Protein AF-A0A8C8DD33-F1 (afdb_monomer_lite)

Radius of gyration: 24.72 Å; chains: 1; bounding box: 50×31×74 Å

Foldseek 3Di:
DVVVVVVVVVVVVVVDPDDDPDDPVVVVVLVVVCVVPVVPCPVVLVVVCPDPPNPALVVVLVVLVVVLVVLVVVLVVLVVLLVVLVVVLVVLVVVLVVLVVVCVVCVVPPDDPPSVVVNVVSVVVNVVSVVSNVVSVVVNVVSVVVNSSSVVSNVVSVVVD

Structure (mmCIF, N/CA/C/O backbone):
data_AF-A0A8C8DD33-F1
#
_entry.id   AF-A0A8C8DD33-F1
#
loop_
_atom_site.group_PDB
_atom_site.id
_atom_site.type_symbol
_atom_site.label_atom_id
_atom_site.label_alt_id
_atom_site.label_comp_id
_atom_site.label_asym_id
_atom_site.label_entity_id
_atom_site.label_seq_id
_atom_site.pdbx_PDB_ins_code
_atom_site.Cartn_x
_atom_site.Cartn_y
_atom_site.Cartn_z
_atom_site.occupancy
_atom_site.B_iso_or_equiv
_atom_site.auth_seq_id
_atom_site.auth_comp_id
_atom_site.auth_asym_id
_atom_site.auth_atom_id
_atom_site.pdbx_PDB_model_num
ATOM 1 N N . MET A 1 1 ? -8.357 3.013 -35.633 1.00 45.28 1 MET A N 1
ATOM 2 C CA . MET A 1 1 ? -6.912 2.847 -35.342 1.00 45.28 1 MET A CA 1
ATOM 3 C C . MET A 1 1 ? -6.629 2.246 -33.958 1.00 45.28 1 MET A C 1
ATOM 5 O O . MET A 1 1 ? -5.673 1.497 -33.848 1.00 45.28 1 MET A O 1
ATOM 9 N N . ILE A 1 2 ? -7.482 2.441 -32.941 1.00 37.62 2 ILE A N 1
ATOM 10 C CA . ILE A 1 2 ? -7.306 1.870 -31.583 1.00 37.62 2 ILE A CA 1
ATOM 11 C C . ILE A 1 2 ? -7.418 0.325 -31.547 1.00 37.62 2 ILE A C 1
ATOM 13 O O . ILE A 1 2 ? -6.678 -0.334 -30.826 1.00 37.62 2 ILE A O 1
ATOM 17 N N . PHE A 1 3 ? -8.262 -0.277 -32.396 1.00 31.33 3 PHE A N 1
ATOM 18 C CA . PHE A 1 3 ? -8.453 -1.739 -32.453 1.00 31.33 3 PHE A CA 1
ATOM 19 C C . PHE A 1 3 ? -7.251 -2.531 -33.007 1.00 31.33 3 PHE A C 1
ATOM 21 O O . PHE A 1 3 ? -7.096 -3.708 -32.692 1.00 31.33 3 PHE A O 1
ATOM 28 N N . MET A 1 4 ? -6.384 -1.902 -33.808 1.00 37.47 4 MET A N 1
ATOM 29 C CA . MET A 1 4 ? -5.198 -2.567 -34.373 1.00 37.47 4 MET A CA 1
ATOM 30 C C . MET A 1 4 ? -4.035 -2.624 -33.372 1.00 37.47 4 MET A C 1
ATOM 32 O O . MET A 1 4 ? -3.269 -3.583 -33.382 1.00 37.47 4 MET A O 1
ATOM 36 N N . ALA A 1 5 ? -3.947 -1.658 -32.451 1.00 43.31 5 ALA A N 1
ATOM 37 C CA . ALA A 1 5 ? -2.953 -1.671 -31.379 1.00 43.31 5 ALA A CA 1
ATOM 38 C C . ALA A 1 5 ? -3.231 -2.795 -30.366 1.00 43.31 5 ALA A C 1
ATOM 40 O O . ALA A 1 5 ? -2.306 -3.470 -29.923 1.00 43.31 5 ALA A O 1
ATOM 41 N N . SER A 1 6 ? -4.505 -3.063 -30.052 1.00 45.84 6 SER A N 1
ATOM 42 C CA . SER A 1 6 ? -4.877 -4.178 -29.173 1.00 45.84 6 SER A CA 1
ATOM 43 C C . SER A 1 6 ? -4.508 -5.535 -29.772 1.00 45.84 6 SER A C 1
ATOM 45 O O . SER A 1 6 ? -4.022 -6.392 -29.045 1.00 45.84 6 SER A O 1
ATOM 47 N N . LEU A 1 7 ? -4.660 -5.715 -31.089 1.00 43.09 7 LEU A N 1
ATOM 48 C CA . LEU A 1 7 ? -4.248 -6.936 -31.789 1.00 43.09 7 LEU A CA 1
ATOM 49 C C . LEU A 1 7 ? -2.727 -7.094 -31.855 1.00 43.09 7 LEU A C 1
ATOM 51 O O . LEU A 1 7 ? -2.247 -8.213 -31.729 1.00 43.09 7 LEU A O 1
ATOM 55 N N . TRP A 1 8 ? -1.968 -6.004 -31.997 1.00 44.62 8 TRP A N 1
ATOM 56 C CA . TRP A 1 8 ? -0.504 -6.054 -32.057 1.00 44.62 8 TRP A CA 1
ATOM 57 C C . TRP A 1 8 ? 0.129 -6.419 -30.711 1.00 44.62 8 TRP A C 1
ATOM 59 O O . TRP A 1 8 ? 1.026 -7.254 -30.660 1.00 44.62 8 TRP A O 1
ATOM 69 N N . VAL A 1 9 ? -0.393 -5.885 -29.603 1.00 52.25 9 VAL A N 1
ATOM 70 C CA . VAL A 1 9 ? 0.087 -6.245 -28.259 1.00 52.25 9 VAL A CA 1
ATOM 71 C C . VAL A 1 9 ? -0.371 -7.665 -27.892 1.00 52.25 9 VAL A C 1
ATOM 73 O O . VAL A 1 9 ? 0.401 -8.409 -27.296 1.00 52.25 9 VAL A O 1
ATOM 76 N N . PHE A 1 10 ? -1.544 -8.112 -28.365 1.00 44.81 10 PHE A N 1
ATOM 77 C CA . PHE A 1 10 ? -1.969 -9.521 -28.296 1.00 44.81 10 PHE A CA 1
ATOM 78 C C . PHE A 1 10 ? -1.067 -10.457 -29.129 1.00 44.81 10 PHE A C 1
ATOM 80 O O . PHE A 1 10 ? -0.765 -11.569 -28.703 1.00 44.81 10 PHE A O 1
ATOM 87 N N . PHE A 1 11 ? -0.581 -10.003 -30.291 1.00 43.06 11 PHE A N 1
ATOM 88 C CA . PHE A 1 11 ? 0.352 -10.751 -31.146 1.00 43.06 11 PHE A CA 1
ATOM 89 C C . PHE A 1 11 ? 1.773 -10.796 -30.576 1.00 43.06 11 PHE A C 1
ATOM 91 O O . PHE A 1 11 ? 2.447 -11.820 -30.674 1.00 43.06 11 PHE A O 1
ATOM 98 N N . PHE A 1 12 ? 2.222 -9.715 -29.940 1.00 44.50 12 PHE A N 1
ATOM 99 C CA . PHE A 1 12 ? 3.484 -9.689 -29.206 1.00 44.50 12 PHE A CA 1
ATOM 100 C C . PHE A 1 12 ? 3.430 -10.630 -27.988 1.00 44.50 12 PHE A C 1
ATOM 102 O O . PHE A 1 12 ? 4.401 -11.323 -27.688 1.00 44.50 12 PHE A O 1
ATOM 109 N N . PHE A 1 13 ? 2.253 -10.760 -27.365 1.00 41.69 13 PHE A N 1
ATOM 110 C CA . PHE A 1 13 ? 1.981 -11.732 -26.303 1.00 41.69 13 PHE A CA 1
ATOM 111 C C . PHE A 1 13 ? 2.078 -13.196 -26.752 1.00 41.69 13 PHE A C 1
ATOM 113 O O . PHE A 1 13 ? 2.446 -14.054 -25.960 1.00 41.69 13 PHE A O 1
ATOM 120 N N . LEU A 1 14 ? 1.795 -13.486 -28.025 1.00 45.62 14 LEU A N 1
ATOM 121 C CA . LEU A 1 14 ? 1.944 -14.825 -28.609 1.00 45.62 14 LEU A CA 1
ATOM 122 C C . LEU A 1 14 ? 3.405 -15.204 -28.910 1.00 45.62 14 LEU A C 1
ATOM 124 O O . LEU A 1 14 ? 3.681 -16.368 -29.188 1.00 45.62 14 LEU A O 1
ATOM 128 N N . LYS A 1 15 ? 4.340 -14.245 -28.880 1.00 44.44 15 LYS A N 1
ATOM 129 C CA . LYS A 1 15 ? 5.761 -14.460 -29.207 1.00 44.44 15 LYS A CA 1
ATOM 130 C C . LYS A 1 15 ? 6.647 -14.654 -27.966 1.00 44.44 15 LYS A C 1
ATOM 132 O O . LYS A 1 15 ? 7.768 -15.137 -28.106 1.00 44.44 15 LYS A O 1
ATOM 137 N N . ILE A 1 16 ? 6.169 -14.289 -26.772 1.00 41.66 16 ILE A N 1
ATOM 138 C CA . ILE A 1 16 ? 6.890 -14.464 -25.503 1.00 41.66 16 ILE A CA 1
ATOM 139 C C . ILE A 1 16 ? 6.299 -15.661 -24.759 1.00 41.66 16 ILE A C 1
ATOM 141 O O . ILE A 1 16 ? 5.190 -15.613 -24.238 1.00 41.66 16 ILE A O 1
ATOM 145 N N . ASP A 1 17 ? 7.068 -16.742 -24.707 1.00 37.88 17 ASP A N 1
ATOM 146 C CA . ASP A 1 17 ? 6.710 -18.042 -24.136 1.00 37.88 17 ASP A CA 1
ATOM 147 C C . ASP A 1 17 ? 6.691 -18.018 -22.588 1.00 37.88 17 ASP A C 1
ATOM 149 O O . ASP A 1 17 ? 7.488 -18.677 -21.918 1.00 37.88 17 ASP A O 1
ATOM 153 N N . LYS A 1 18 ? 5.826 -17.191 -21.977 1.00 40.97 18 LYS A N 1
ATOM 154 C CA . LYS A 1 18 ? 5.477 -17.293 -20.549 1.00 40.97 18 LYS A CA 1
ATOM 155 C C . LYS A 1 18 ? 4.007 -16.946 -20.298 1.00 40.97 18 LYS A C 1
ATOM 157 O O . LYS A 1 18 ? 3.574 -15.852 -20.659 1.00 40.97 18 LYS A O 1
ATOM 162 N N . PRO A 1 19 ? 3.240 -17.824 -19.622 1.00 33.81 19 PRO A N 1
ATOM 163 C CA . PRO A 1 19 ? 1.851 -17.536 -19.296 1.00 33.81 19 PRO A CA 1
ATOM 164 C C . PRO A 1 19 ? 1.771 -16.340 -18.334 1.00 33.81 19 PRO A C 1
ATOM 166 O O . PRO A 1 19 ? 2.586 -16.238 -17.408 1.00 33.81 19 PRO A O 1
ATOM 169 N N . PRO A 1 20 ? 0.794 -15.434 -18.504 1.00 42.84 20 PRO A N 1
ATOM 170 C CA . PRO A 1 20 ? 0.626 -14.320 -17.591 1.00 42.84 20 PRO A CA 1
ATOM 171 C C . PRO A 1 20 ? 0.186 -14.831 -16.222 1.00 42.84 20 PRO A C 1
ATOM 173 O O . PRO A 1 20 ? -0.888 -15.407 -16.069 1.00 42.84 20 PRO A O 1
ATOM 176 N N . THR A 1 21 ? 0.965 -14.530 -15.188 1.00 46.94 21 THR A N 1
ATOM 177 C CA . THR A 1 21 ? 0.511 -14.646 -13.794 1.00 46.94 21 THR A CA 1
ATOM 178 C C . THR A 1 21 ? -0.520 -13.568 -13.426 1.00 46.94 21 THR A C 1
ATOM 180 O O . THR A 1 21 ? -1.017 -13.551 -12.304 1.00 46.94 21 THR A O 1
ATOM 183 N N . PHE A 1 22 ? -0.854 -12.660 -14.352 1.00 47.38 22 PHE A N 1
ATOM 184 C CA . PHE A 1 22 ? -1.721 -11.505 -14.126 1.00 47.38 22 PHE A CA 1
ATOM 185 C C . PHE A 1 22 ? -2.891 -11.473 -15.123 1.00 47.38 22 PHE A C 1
ATOM 187 O O . PHE A 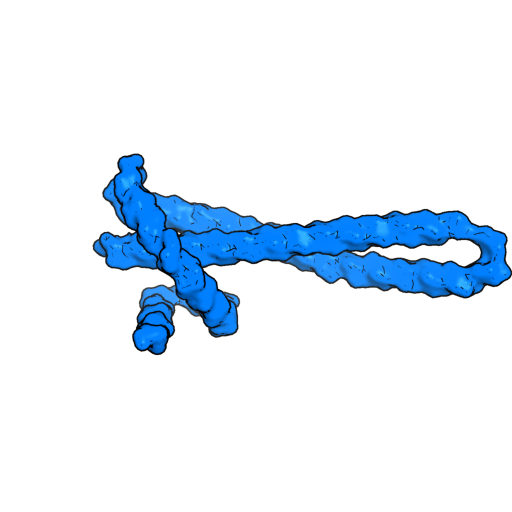1 22 ? -2.697 -11.505 -16.334 1.00 47.38 22 PHE A O 1
ATOM 194 N N . GLY A 1 23 ? -4.125 -11.421 -14.609 1.00 41.81 23 GLY A N 1
ATOM 195 C CA . GLY A 1 23 ? -5.352 -11.533 -15.408 1.00 41.81 23 GLY A CA 1
ATOM 196 C C . GLY A 1 23 ? -5.640 -10.354 -16.354 1.00 41.81 23 GLY A C 1
ATOM 197 O O . GLY A 1 23 ? -5.227 -9.221 -16.113 1.00 41.81 23 GLY A O 1
ATOM 198 N N . LEU A 1 24 ? -6.444 -10.616 -17.395 1.00 37.09 24 LEU A N 1
ATOM 199 C CA . LEU A 1 24 ? -6.838 -9.707 -18.496 1.00 37.09 24 LEU A CA 1
ATOM 200 C C . LEU A 1 24 ? -7.289 -8.293 -18.064 1.00 37.09 24 LEU A C 1
ATOM 202 O O . LEU A 1 24 ? -7.091 -7.321 -18.790 1.00 37.09 24 LEU A O 1
ATOM 206 N N . ARG A 1 25 ? -7.861 -8.149 -16.862 1.00 39.75 25 ARG A N 1
ATOM 207 C CA . ARG A 1 25 ? -8.322 -6.858 -16.323 1.00 39.75 25 ARG A CA 1
ATOM 208 C C . ARG A 1 25 ? -7.165 -5.909 -15.992 1.00 39.75 25 ARG A C 1
ATOM 210 O O . ARG A 1 25 ? -7.260 -4.717 -16.272 1.00 39.75 25 ARG A O 1
ATOM 217 N N . GLN A 1 26 ? -6.063 -6.448 -15.464 1.00 45.25 26 GLN A N 1
ATOM 218 C CA . GLN A 1 26 ? -4.824 -5.697 -15.217 1.00 45.25 26 GLN A CA 1
ATOM 219 C C . GLN A 1 26 ? -4.216 -5.208 -16.532 1.00 45.25 26 GLN A C 1
ATOM 221 O O . GLN A 1 26 ? -3.714 -4.094 -16.616 1.00 45.25 26 GLN A O 1
ATOM 226 N N . TRP A 1 27 ? -4.354 -6.016 -17.580 1.00 44.75 27 TRP A N 1
ATOM 227 C CA . TRP A 1 27 ? -3.900 -5.689 -18.921 1.00 44.75 27 TRP A CA 1
ATOM 228 C C . TRP A 1 27 ? -4.649 -4.503 -19.531 1.00 44.75 27 TRP A C 1
ATOM 230 O O . TRP A 1 27 ? -4.016 -3.614 -20.087 1.00 44.75 27 TRP A O 1
ATOM 240 N N . SER A 1 28 ? -5.973 -4.426 -19.351 1.00 43.91 28 SER A N 1
ATOM 241 C CA . SER A 1 28 ? -6.753 -3.267 -19.813 1.00 43.91 28 SER A CA 1
ATOM 242 C C . SER A 1 28 ? -6.319 -1.959 -19.138 1.00 43.91 28 SER A C 1
ATOM 244 O O . SER A 1 28 ? -6.105 -0.960 -19.819 1.00 43.91 28 SER A O 1
ATOM 246 N N . ASN A 1 29 ? -6.086 -1.983 -17.821 1.00 47.09 29 ASN A N 1
ATOM 247 C CA . ASN A 1 29 ? -5.633 -0.809 -17.074 1.00 47.09 29 ASN A CA 1
ATOM 248 C C . ASN A 1 29 ? -4.206 -0.408 -17.463 1.00 47.09 29 ASN A C 1
ATOM 250 O O . ASN A 1 29 ? -3.924 0.779 -17.619 1.00 47.09 29 ASN A O 1
ATOM 254 N N . LYS A 1 30 ? -3.325 -1.394 -17.680 1.00 53.81 30 LYS A N 1
ATOM 255 C CA . LYS A 1 30 ? -1.959 -1.171 -18.165 1.00 53.81 30 LYS A CA 1
ATOM 256 C C . LYS A 1 30 ? -1.966 -0.543 -19.559 1.00 53.81 30 LYS A C 1
ATOM 258 O O . LYS A 1 30 ? -1.256 0.424 -19.790 1.00 53.81 30 LYS A O 1
ATOM 263 N N . PHE A 1 31 ? -2.835 -1.012 -20.452 1.00 48.09 31 PHE A N 1
ATOM 264 C CA . PHE A 1 31 ? -2.981 -0.480 -21.809 1.00 48.09 31 PHE A CA 1
ATOM 265 C C . PHE A 1 31 ? -3.531 0.953 -21.833 1.00 48.09 31 PHE A C 1
ATOM 267 O O . PHE A 1 31 ? -3.017 1.799 -22.562 1.00 48.09 31 PHE A O 1
ATOM 274 N N . VAL A 1 32 ? -4.539 1.252 -21.004 1.00 56.66 32 VAL A N 1
ATOM 275 C CA . VAL A 1 32 ? -5.082 2.614 -20.862 1.00 56.66 32 VAL A CA 1
ATOM 276 C C . VAL A 1 32 ? -4.027 3.570 -20.289 1.00 56.66 32 VAL A C 1
ATOM 278 O O . VAL A 1 32 ? -3.880 4.677 -20.804 1.00 56.66 32 VAL A O 1
ATOM 281 N N . ARG A 1 33 ? -3.230 3.142 -19.296 1.00 54.34 33 ARG A N 1
ATOM 282 C CA . ARG A 1 33 ? -2.096 3.932 -18.775 1.00 54.34 33 ARG A CA 1
ATOM 283 C C . ARG A 1 33 ? -0.997 4.146 -19.823 1.00 54.34 33 ARG A C 1
ATOM 285 O O . ARG A 1 33 ? -0.534 5.271 -19.970 1.00 54.34 33 ARG A O 1
ATOM 292 N N . ILE A 1 34 ? -0.633 3.117 -20.594 1.00 53.50 34 ILE A N 1
ATOM 293 C CA . ILE A 1 34 ? 0.366 3.208 -21.678 1.00 53.50 34 ILE A CA 1
ATOM 294 C C . ILE A 1 34 ? -0.071 4.205 -22.758 1.00 53.50 34 ILE A C 1
ATOM 296 O O . ILE A 1 34 ? 0.749 4.994 -23.218 1.00 53.50 34 ILE A O 1
ATOM 300 N N . LEU A 1 35 ? -1.350 4.207 -23.148 1.00 51.84 35 LEU A N 1
ATOM 301 C CA . LEU A 1 35 ? -1.892 5.181 -24.103 1.00 51.84 35 LEU A CA 1
ATOM 302 C C . LEU A 1 35 ? -1.935 6.607 -23.531 1.00 51.84 35 LEU A C 1
ATOM 304 O O . LEU A 1 35 ? -1.739 7.558 -24.279 1.00 51.84 35 LEU A O 1
ATOM 308 N N . SER A 1 36 ? -2.156 6.757 -22.221 1.00 54.16 36 SER A N 1
ATOM 309 C CA . SER A 1 36 ? -2.178 8.063 -21.547 1.00 54.16 36 SER A CA 1
ATOM 310 C C . SER A 1 36 ? -0.783 8.654 -21.294 1.00 54.16 36 SER A C 1
ATOM 312 O O . SER A 1 36 ? -0.665 9.870 -21.191 1.00 54.16 36 SER A O 1
ATOM 314 N N . LEU A 1 37 ? 0.259 7.822 -21.172 1.00 47.97 37 LEU A N 1
ATOM 315 C CA . LEU A 1 37 ? 1.657 8.238 -20.955 1.00 47.97 37 LEU A CA 1
ATOM 316 C C . LEU A 1 37 ? 2.451 8.415 -22.265 1.00 47.97 37 LEU A C 1
ATOM 318 O O . LEU A 1 37 ? 3.474 9.104 -22.281 1.00 47.97 37 LEU A O 1
ATOM 322 N N . ASN A 1 38 ? 1.994 7.819 -23.373 1.00 48.38 38 ASN A N 1
ATOM 323 C CA . ASN A 1 38 ? 2.698 7.848 -24.662 1.00 48.38 38 ASN A CA 1
ATOM 324 C C . ASN A 1 38 ? 2.691 9.209 -25.367 1.00 48.38 38 ASN A C 1
ATOM 326 O O . ASN A 1 38 ? 3.477 9.406 -26.284 1.00 48.38 38 ASN A O 1
ATOM 330 N N . SER A 1 39 ? 1.860 10.173 -24.962 1.00 42.78 39 SER A N 1
ATOM 331 C CA . SER A 1 39 ? 1.896 11.503 -25.582 1.00 42.78 39 SER A CA 1
ATOM 332 C C . SER A 1 39 ? 3.116 12.344 -25.179 1.00 42.78 39 SER A C 1
ATOM 334 O O . SER A 1 39 ? 3.284 13.419 -25.738 1.00 42.78 39 SER A O 1
ATOM 336 N N . GLY A 1 40 ? 3.956 11.889 -24.234 1.00 40.31 40 GLY A N 1
ATOM 337 C CA . GLY A 1 40 ? 5.145 12.642 -23.799 1.00 40.31 40 GLY A CA 1
ATOM 338 C C . GLY A 1 40 ? 6.439 11.848 -23.568 1.00 40.31 40 GLY A C 1
ATOM 339 O O . GLY A 1 40 ? 7.469 12.472 -23.378 1.00 40.31 40 GLY A O 1
ATOM 340 N N . SER A 1 41 ? 6.430 10.508 -23.590 1.00 46.44 41 SER A N 1
ATOM 341 C CA . SER A 1 41 ? 7.595 9.673 -23.203 1.00 46.44 41 SER A CA 1
ATOM 342 C C . SER A 1 41 ? 8.337 9.004 -24.368 1.00 46.44 41 SER A C 1
ATOM 344 O O . SER A 1 41 ? 9.426 8.462 -24.181 1.00 46.44 41 SER A O 1
ATOM 346 N N . GLN A 1 42 ? 7.780 9.050 -25.580 1.00 45.69 42 GLN A N 1
ATOM 347 C CA . GLN A 1 42 ? 8.394 8.435 -26.760 1.00 45.69 42 GLN A CA 1
ATOM 348 C C . GLN A 1 42 ? 9.664 9.190 -27.207 1.00 45.69 42 GLN A C 1
ATOM 350 O O . GLN A 1 42 ? 10.618 8.569 -27.671 1.00 45.69 42 GLN A O 1
ATOM 355 N N . GLU A 1 43 ? 9.713 10.508 -26.979 1.00 48.03 43 GLU A N 1
ATOM 356 C CA . GLU A 1 43 ? 10.879 11.359 -27.266 1.00 48.03 43 GLU A CA 1
ATOM 357 C C . GLU A 1 43 ? 12.044 11.121 -26.282 1.00 48.03 43 GLU A C 1
ATOM 359 O O . GLU A 1 43 ? 13.214 11.158 -26.674 1.00 48.03 43 GLU A O 1
ATOM 364 N N . ASP A 1 44 ? 11.738 10.802 -25.019 1.00 57.12 44 ASP A N 1
ATOM 365 C CA . ASP A 1 44 ? 12.738 10.618 -23.959 1.00 57.12 44 ASP A CA 1
ATOM 366 C C . ASP A 1 44 ? 13.573 9.346 -24.145 1.00 57.12 44 ASP A C 1
ATOM 368 O O . ASP A 1 44 ? 14.777 9.337 -23.871 1.00 57.12 44 ASP A O 1
ATOM 372 N N . VAL A 1 45 ? 12.965 8.267 -24.646 1.00 56.03 45 VAL A N 1
ATOM 373 C CA . VAL A 1 45 ? 13.677 7.003 -24.890 1.00 56.03 45 VAL A CA 1
ATOM 374 C C . VAL A 1 45 ? 14.643 7.147 -26.067 1.00 56.03 45 VAL A C 1
ATOM 376 O O . VAL A 1 45 ? 15.786 6.700 -25.978 1.00 56.03 45 VAL A O 1
ATOM 379 N N . ASP A 1 46 ? 14.239 7.836 -27.135 1.00 55.88 46 ASP A N 1
ATOM 380 C CA . ASP A 1 46 ? 15.103 8.084 -28.293 1.00 55.88 46 ASP A CA 1
ATOM 381 C C . ASP A 1 46 ? 16.280 9.007 -27.943 1.00 55.88 46 ASP A C 1
ATOM 383 O O . ASP A 1 46 ? 17.388 8.835 -28.460 1.00 55.88 46 ASP A O 1
ATOM 387 N N . PHE A 1 47 ? 16.069 9.968 -27.038 1.00 62.84 47 PHE A N 1
ATOM 388 C CA . PHE A 1 47 ? 17.142 10.778 -26.463 1.00 62.84 47 PHE A CA 1
ATOM 389 C C . PHE A 1 47 ? 18.071 9.940 -25.568 1.00 62.84 47 PHE A C 1
ATOM 391 O O . PHE A 1 47 ? 19.295 10.061 -25.656 1.00 62.84 47 PHE A O 1
ATOM 398 N N . PHE A 1 48 ? 17.515 9.036 -24.757 1.00 61.81 48 PHE A N 1
ATOM 399 C CA . PHE A 1 48 ? 18.278 8.128 -23.899 1.00 61.81 48 PHE A CA 1
ATOM 400 C C . PHE A 1 48 ? 19.157 7.150 -24.699 1.00 61.81 48 PHE A C 1
ATOM 402 O O . PHE A 1 48 ? 20.307 6.911 -24.324 1.00 61.81 48 PHE A O 1
ATOM 409 N N . MET A 1 49 ? 18.680 6.637 -25.839 1.00 60.56 49 MET A N 1
ATOM 410 C CA . MET A 1 49 ? 19.471 5.770 -26.730 1.00 60.56 49 MET A CA 1
ATOM 411 C C . MET A 1 49 ? 20.673 6.489 -27.365 1.00 60.56 49 MET A C 1
ATOM 413 O O . MET A 1 49 ? 21.642 5.839 -27.744 1.00 60.56 49 MET A O 1
ATOM 417 N N . LYS A 1 50 ? 20.646 7.824 -27.465 1.00 67.56 50 LYS A N 1
ATOM 418 C CA . LYS A 1 50 ? 21.711 8.633 -28.089 1.00 67.56 50 LYS A CA 1
ATOM 419 C C . LYS A 1 50 ? 22.817 9.066 -27.118 1.00 67.56 50 LYS A C 1
ATOM 421 O O . LYS A 1 50 ? 23.764 9.726 -27.543 1.00 67.56 50 LYS A O 1
ATOM 426 N N . GLN A 1 51 ? 22.719 8.729 -25.829 1.00 68.50 51 GLN A N 1
ATOM 427 C CA . GLN A 1 51 ? 23.732 9.113 -24.841 1.00 68.50 51 GLN A CA 1
ATOM 428 C C . GLN A 1 51 ? 25.058 8.351 -25.054 1.00 68.50 51 GLN A C 1
ATOM 430 O O . GLN A 1 51 ? 25.038 7.133 -25.265 1.00 68.50 51 GLN A O 1
ATOM 435 N N . PRO A 1 52 ? 26.223 9.028 -24.961 1.00 50.50 52 PRO A N 1
ATOM 436 C CA . PRO A 1 52 ? 27.521 8.364 -25.058 1.00 50.50 52 PRO A CA 1
ATOM 437 C C . PRO A 1 52 ? 27.683 7.379 -23.885 1.00 50.50 52 PRO A C 1
ATOM 439 O O . PRO A 1 52 ? 27.661 7.783 -22.725 1.00 50.50 52 PRO A O 1
ATOM 442 N N . GLY A 1 53 ? 27.790 6.079 -24.188 1.00 58.19 53 GLY A N 1
ATOM 443 C CA . GLY A 1 53 ? 27.813 4.979 -23.206 1.00 58.19 53 GLY A CA 1
ATOM 444 C C . GLY A 1 53 ? 26.633 3.990 -23.290 1.00 58.19 53 GLY A C 1
ATOM 445 O O . GLY A 1 53 ? 26.614 3.000 -22.550 1.00 58.19 53 GLY A O 1
ATOM 446 N N . ASN A 1 54 ? 25.673 4.227 -24.195 1.00 61.16 54 ASN A N 1
ATOM 447 C CA . ASN A 1 54 ? 24.583 3.308 -24.576 1.00 61.16 54 ASN A CA 1
ATOM 448 C C . ASN A 1 54 ? 24.828 2.695 -25.968 1.00 61.16 54 ASN A C 1
ATOM 450 O O . ASN A 1 54 ? 23.946 2.614 -26.813 1.00 61.16 54 ASN A O 1
ATOM 454 N N . GLU A 1 55 ? 26.068 2.278 -26.209 1.00 63.78 55 GLU A N 1
ATOM 455 C CA . GLU A 1 55 ? 26.609 1.950 -27.536 1.00 63.78 55 GLU A CA 1
ATOM 456 C C . GLU A 1 55 ? 25.973 0.712 -28.189 1.00 63.78 55 GLU A C 1
ATOM 458 O O . GLU A 1 55 ? 26.099 0.502 -29.393 1.00 63.78 55 GLU A O 1
ATOM 463 N N . THR A 1 56 ? 25.310 -0.148 -27.411 1.00 70.62 56 THR A N 1
ATOM 464 C CA . THR A 1 56 ? 24.706 -1.388 -27.911 1.00 70.62 56 THR A CA 1
ATOM 465 C C . THR A 1 56 ? 23.374 -1.637 -27.219 1.00 70.62 56 THR A C 1
ATOM 467 O O . THR A 1 56 ? 23.279 -1.541 -25.997 1.00 70.62 56 THR A O 1
ATOM 470 N N . ALA A 1 57 ? 22.354 -2.040 -27.979 1.00 72.44 57 ALA A N 1
ATOM 471 C CA . ALA A 1 57 ? 21.043 -2.400 -27.433 1.00 72.44 57 ALA A CA 1
ATOM 472 C C . ALA A 1 57 ? 21.148 -3.430 -26.287 1.00 72.44 57 ALA A C 1
ATOM 474 O O . ALA A 1 57 ? 20.465 -3.315 -25.274 1.00 72.44 57 ALA A O 1
ATOM 475 N N . ASP A 1 58 ? 22.076 -4.386 -26.385 1.00 78.06 58 ASP A N 1
ATOM 476 C CA . ASP A 1 58 ? 22.323 -5.398 -25.353 1.00 78.06 58 ASP A CA 1
ATOM 477 C C . ASP A 1 58 ? 22.782 -4.825 -23.995 1.00 78.06 58 ASP A C 1
ATOM 479 O O . ASP A 1 58 ? 22.461 -5.394 -22.949 1.00 78.06 58 ASP A O 1
ATOM 483 N N . THR A 1 59 ? 23.516 -3.704 -23.963 1.00 81.94 59 THR A N 1
ATOM 484 C CA . THR A 1 59 ? 23.935 -3.085 -22.690 1.00 81.94 59 THR A CA 1
ATOM 485 C C . THR A 1 59 ? 22.784 -2.329 -22.034 1.00 81.94 59 THR A C 1
ATOM 487 O O . THR A 1 59 ? 22.629 -2.395 -20.813 1.00 81.94 59 THR A O 1
ATOM 490 N N . VAL A 1 60 ? 21.937 -1.678 -22.835 1.00 80.31 60 VAL A N 1
ATOM 491 C CA . VAL A 1 60 ? 20.720 -0.998 -22.372 1.00 80.31 60 VAL A CA 1
ATOM 492 C C . VAL A 1 60 ? 19.704 -2.006 -21.836 1.00 80.31 60 VAL A C 1
ATOM 494 O O . VAL A 1 60 ? 19.214 -1.841 -20.720 1.00 80.31 60 VAL A O 1
ATOM 497 N N . LEU A 1 61 ? 19.456 -3.095 -22.570 1.00 83.12 61 LEU A N 1
ATOM 498 C CA . LEU A 1 61 ? 18.553 -4.169 -22.148 1.00 83.12 61 LEU A CA 1
ATOM 499 C C . LEU A 1 61 ? 18.970 -4.784 -20.808 1.00 83.12 61 LEU A C 1
ATOM 501 O O . LEU A 1 61 ? 18.118 -5.017 -19.953 1.00 83.12 61 LEU A O 1
ATOM 505 N N . ARG A 1 62 ? 20.275 -4.981 -20.580 1.00 86.56 62 ARG A N 1
ATOM 506 C CA . ARG A 1 62 ? 20.786 -5.489 -19.298 1.00 86.56 62 ARG A CA 1
ATOM 507 C C . ARG A 1 62 ? 20.476 -4.545 -18.135 1.00 86.56 62 ARG A C 1
ATOM 509 O O . ARG A 1 62 ? 20.016 -4.998 -17.093 1.00 86.56 62 ARG A O 1
ATOM 516 N N . ARG A 1 63 ? 20.679 -3.233 -18.314 1.00 85.00 63 ARG A N 1
ATOM 517 C CA . ARG A 1 63 ? 20.365 -2.229 -17.280 1.00 85.00 63 ARG A CA 1
ATOM 518 C C . ARG A 1 63 ? 18.864 -2.162 -16.991 1.00 85.00 63 ARG A C 1
ATOM 520 O O . ARG A 1 63 ? 18.478 -2.043 -15.830 1.00 85.00 63 ARG A O 1
ATOM 527 N N . LEU A 1 64 ? 18.030 -2.250 -18.027 1.00 83.75 64 LEU A N 1
ATOM 528 C CA . LEU A 1 64 ? 16.574 -2.255 -17.880 1.00 83.75 64 LEU A CA 1
ATOM 529 C C . LEU A 1 64 ? 16.080 -3.515 -17.155 1.00 83.75 64 LEU A C 1
ATOM 531 O O . LEU A 1 64 ? 15.223 -3.402 -16.282 1.00 83.75 64 LEU A O 1
ATOM 535 N N . ASP A 1 65 ? 16.650 -4.690 -17.438 1.00 86.31 65 ASP A N 1
ATOM 536 C CA . ASP A 1 65 ? 16.327 -5.919 -16.698 1.00 86.31 65 ASP A CA 1
ATOM 537 C C . ASP A 1 65 ? 16.758 -5.818 -15.225 1.00 86.31 65 ASP A C 1
ATOM 539 O O . ASP A 1 65 ? 15.970 -6.100 -14.324 1.00 86.31 65 ASP A O 1
ATOM 543 N N . GLU A 1 66 ? 17.959 -5.303 -14.940 1.00 90.12 66 GLU A N 1
ATOM 544 C CA . GLU A 1 66 ? 18.403 -5.048 -13.562 1.00 90.12 66 GLU A CA 1
ATOM 545 C C . GLU A 1 66 ? 17.463 -4.095 -12.805 1.00 90.12 66 GLU A C 1
ATOM 547 O O . GLU A 1 66 ? 17.154 -4.324 -11.630 1.00 90.12 66 GLU A O 1
ATOM 552 N N . GLN A 1 67 ? 16.997 -3.021 -13.452 1.00 84.94 67 GLN A N 1
ATOM 553 C CA . GLN A 1 67 ? 16.004 -2.110 -12.876 1.00 84.94 67 GLN A CA 1
ATOM 554 C C . GLN A 1 67 ? 14.670 -2.819 -12.627 1.00 84.94 67 GLN A C 1
ATOM 556 O O . GLN A 1 67 ? 14.113 -2.711 -11.533 1.00 84.94 67 GLN A O 1
ATOM 561 N N . TYR A 1 68 ? 14.201 -3.607 -13.591 1.00 84.88 68 TYR A N 1
ATOM 562 C CA . TYR A 1 68 ? 12.970 -4.380 -13.474 1.00 84.88 68 TYR A CA 1
ATOM 563 C C . TYR A 1 68 ? 13.010 -5.352 -12.284 1.00 84.88 68 TYR A C 1
ATOM 565 O O . TYR A 1 68 ? 12.073 -5.399 -11.480 1.00 84.88 68 TYR A O 1
ATOM 573 N N . GLN A 1 69 ? 14.115 -6.085 -12.100 1.00 90.44 69 GLN A N 1
ATOM 574 C CA . GLN A 1 69 ? 14.273 -6.986 -10.952 1.00 90.44 69 GLN A CA 1
ATOM 575 C C . GLN A 1 69 ? 14.253 -6.230 -9.614 1.00 90.44 69 GLN A C 1
ATOM 577 O O . GLN A 1 69 ? 13.656 -6.710 -8.644 1.00 90.44 69 GLN A O 1
ATOM 582 N N . LYS A 1 70 ? 14.851 -5.031 -9.547 1.00 91.38 70 LYS A N 1
ATOM 583 C CA . LYS A 1 70 ? 14.817 -4.183 -8.341 1.00 91.38 70 LYS A CA 1
ATOM 584 C C . LYS A 1 70 ? 13.392 -3.752 -7.998 1.00 91.38 70 LYS A C 1
ATOM 586 O O . LYS A 1 70 ? 12.997 -3.875 -6.837 1.00 91.38 70 LYS A O 1
ATOM 591 N N . TYR A 1 71 ? 12.608 -3.312 -8.983 1.00 86.25 71 TYR A N 1
ATOM 592 C CA . TYR A 1 71 ? 11.205 -2.948 -8.765 1.00 86.25 71 TYR A CA 1
ATOM 593 C C . TYR A 1 71 ? 10.374 -4.143 -8.292 1.00 86.25 71 TYR A C 1
ATOM 595 O O . TYR A 1 71 ? 9.585 -4.008 -7.359 1.00 86.25 71 TYR A O 1
ATOM 603 N N . LYS A 1 72 ? 10.629 -5.341 -8.826 1.00 88.25 72 LYS A N 1
ATOM 604 C CA . LYS A 1 72 ? 9.957 -6.584 -8.409 1.00 88.25 72 LYS A CA 1
ATOM 605 C C . LYS A 1 72 ? 10.250 -6.978 -6.979 1.00 88.25 72 LYS A C 1
ATOM 607 O O . LYS A 1 72 ? 9.340 -7.341 -6.233 1.00 88.25 72 LYS A O 1
ATOM 612 N N . TYR A 1 73 ? 11.507 -6.875 -6.575 1.00 91.19 73 TYR A N 1
ATOM 613 C CA . TYR A 1 73 ? 11.867 -7.096 -5.185 1.00 91.19 73 TYR A CA 1
ATOM 614 C C . TYR A 1 73 ? 11.205 -6.059 -4.265 1.00 91.19 73 TYR A C 1
ATOM 616 O O . TYR A 1 73 ? 10.698 -6.403 -3.196 1.00 91.19 73 TYR A O 1
ATOM 624 N N . MET A 1 74 ? 11.164 -4.792 -4.678 1.00 91.38 74 MET A N 1
ATOM 625 C CA . MET A 1 74 ? 10.554 -3.723 -3.889 1.00 91.38 74 MET A CA 1
ATOM 626 C C . MET A 1 74 ? 9.037 -3.896 -3.744 1.00 91.38 74 MET A C 1
ATOM 628 O O . MET A 1 74 ? 8.527 -3.829 -2.625 1.00 91.38 74 MET A O 1
ATOM 632 N N . GLU A 1 75 ? 8.328 -4.209 -4.830 1.00 87.88 75 GLU A N 1
ATOM 633 C CA . GLU A 1 75 ? 6.885 -4.470 -4.824 1.00 87.88 75 GLU A CA 1
ATOM 634 C C . GLU A 1 75 ? 6.529 -5.613 -3.870 1.00 87.88 75 GLU A C 1
ATOM 636 O O . GLU A 1 75 ? 5.585 -5.491 -3.085 1.00 87.88 75 GLU A O 1
ATOM 641 N N . LEU A 1 76 ? 7.309 -6.701 -3.882 1.00 91.56 76 LEU A N 1
ATOM 642 C CA . LEU A 1 76 ? 7.110 -7.826 -2.972 1.00 91.56 76 LEU A CA 1
ATOM 643 C C . LEU A 1 76 ? 7.224 -7.382 -1.507 1.00 91.56 76 LEU A C 1
ATOM 645 O O . LEU A 1 76 ? 6.358 -7.704 -0.691 1.00 91.56 76 LEU A O 1
ATOM 649 N N . ASN A 1 77 ? 8.260 -6.610 -1.175 1.00 94.31 77 ASN A N 1
ATOM 650 C CA . ASN A 1 77 ? 8.483 -6.123 0.186 1.00 94.31 77 ASN A CA 1
ATOM 651 C C . ASN A 1 77 ? 7.365 -5.189 0.665 1.00 94.31 77 ASN A C 1
ATOM 653 O O . ASN A 1 77 ? 6.879 -5.326 1.790 1.00 94.31 77 ASN A O 1
ATOM 657 N N . LEU A 1 78 ? 6.943 -4.241 -0.174 1.00 92.06 78 LEU A N 1
ATOM 658 C CA . LEU A 1 78 ? 5.877 -3.300 0.174 1.00 92.06 78 LEU A CA 1
ATOM 659 C C . LEU A 1 78 ? 4.519 -4.002 0.260 1.00 92.06 78 LEU A C 1
ATOM 661 O O . LEU A 1 78 ? 3.770 -3.774 1.210 1.00 92.06 78 LEU A O 1
ATOM 665 N N . SER A 1 79 ? 4.234 -4.939 -0.646 1.00 90.62 79 SER A N 1
ATOM 666 C CA . SER A 1 79 ? 3.004 -5.738 -0.624 1.00 90.62 79 SER A CA 1
ATOM 667 C C . SER A 1 79 ? 2.893 -6.593 0.639 1.00 90.62 79 SER A C 1
ATOM 669 O O . SER A 1 79 ? 1.821 -6.684 1.239 1.00 90.62 79 SER A O 1
ATOM 671 N N . GLN A 1 80 ? 4.004 -7.175 1.101 1.00 94.69 80 GLN A N 1
ATOM 672 C CA . GLN A 1 80 ? 4.041 -7.911 2.366 1.00 94.69 80 GLN A CA 1
ATOM 673 C C . GLN A 1 80 ? 3.774 -7.001 3.573 1.00 94.69 80 GLN A C 1
ATOM 675 O O . GLN A 1 80 ? 3.010 -7.376 4.464 1.00 94.69 80 GLN A O 1
ATOM 680 N N . LYS A 1 81 ? 4.361 -5.796 3.610 1.00 93.75 81 LYS A N 1
ATOM 681 C CA . LYS A 1 81 ? 4.095 -4.806 4.672 1.00 93.75 81 LYS A CA 1
ATOM 682 C C . LYS A 1 81 ? 2.630 -4.365 4.672 1.00 93.75 81 LYS A C 1
ATOM 684 O O . LYS A 1 81 ? 1.991 -4.370 5.723 1.00 93.75 81 LYS A O 1
ATOM 689 N N . LYS A 1 82 ? 2.083 -4.076 3.490 1.00 92.81 82 LYS A N 1
ATOM 690 C CA . LYS A 1 82 ? 0.674 -3.729 3.278 1.00 92.81 82 LYS A CA 1
ATOM 691 C C . LYS A 1 82 ? -0.264 -4.814 3.803 1.00 92.81 82 LYS A C 1
ATOM 693 O O . LYS A 1 82 ? -1.219 -4.505 4.510 1.00 92.81 82 LYS A O 1
ATOM 698 N N . LEU A 1 83 ? 0.024 -6.084 3.510 1.00 94.38 83 LEU A N 1
ATOM 699 C CA . LEU A 1 83 ? -0.775 -7.211 3.996 1.00 94.38 83 LEU A CA 1
ATOM 700 C C . LEU A 1 83 ? -0.808 -7.272 5.530 1.00 94.38 83 LEU A C 1
ATOM 702 O O . LEU A 1 83 ? -1.873 -7.456 6.115 1.00 94.38 83 LEU A O 1
ATOM 706 N N . ARG A 1 84 ? 0.341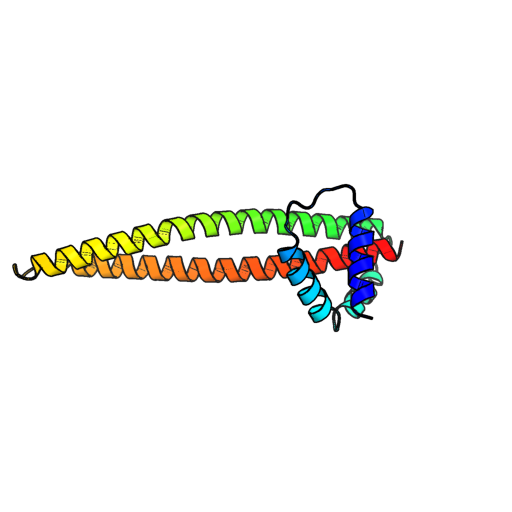 -7.077 6.191 1.00 93.44 84 ARG A N 1
ATOM 707 C CA . ARG A 1 84 ? 0.422 -7.071 7.662 1.00 93.44 84 ARG A CA 1
ATOM 708 C C . ARG A 1 84 ? -0.451 -5.971 8.264 1.00 93.44 84 ARG A C 1
ATOM 710 O O . ARG A 1 84 ? -1.236 -6.257 9.161 1.00 93.44 84 ARG A O 1
ATOM 717 N N . LEU A 1 85 ? -0.371 -4.752 7.729 1.00 92.56 85 LEU A N 1
ATOM 718 C CA . LEU A 1 85 ? -1.180 -3.625 8.202 1.00 92.56 85 LEU A CA 1
ATOM 719 C C . LEU A 1 85 ? -2.679 -3.846 7.959 1.00 92.56 85 LEU A C 1
ATOM 721 O O . LEU A 1 85 ? -3.475 -3.620 8.869 1.00 92.56 85 LEU A O 1
ATOM 725 N N . LYS A 1 86 ? -3.070 -4.376 6.790 1.00 93.12 86 LYS A N 1
ATOM 726 C CA . LYS A 1 86 ? -4.474 -4.723 6.499 1.00 93.12 86 LYS A CA 1
ATOM 727 C C . LYS A 1 86 ? -5.053 -5.745 7.476 1.00 93.12 86 LYS A C 1
ATOM 729 O O . LYS A 1 86 ? -6.238 -5.679 7.780 1.00 93.12 86 LYS A O 1
ATOM 734 N N . ASN A 1 87 ? -4.224 -6.647 7.996 1.00 94.38 87 ASN A N 1
ATOM 735 C CA . ASN A 1 87 ? -4.639 -7.615 9.009 1.00 94.38 87 ASN A CA 1
ATOM 736 C C . ASN A 1 87 ? -4.650 -7.032 10.434 1.00 94.38 87 ASN A C 1
ATOM 738 O O . ASN A 1 87 ? -5.422 -7.495 11.270 1.00 94.38 87 ASN A O 1
ATOM 742 N N . GLN A 1 88 ? -3.813 -6.032 10.728 1.00 92.81 88 GLN A N 1
ATOM 743 C CA . GLN A 1 88 ? -3.709 -5.411 12.056 1.00 92.81 88 GLN A CA 1
ATOM 744 C C . GLN A 1 88 ? -4.815 -4.390 12.333 1.00 92.81 88 GLN A C 1
ATOM 746 O O . GLN A 1 88 ? -5.365 -4.376 13.431 1.00 92.81 88 GLN A O 1
ATOM 751 N N . ILE A 1 89 ? -5.167 -3.562 11.346 1.00 94.00 89 ILE A N 1
ATOM 752 C CA . ILE A 1 89 ? -6.212 -2.534 11.475 1.00 94.00 89 ILE A CA 1
ATOM 753 C C . ILE A 1 89 ? -7.526 -3.092 12.057 1.00 94.00 89 ILE A C 1
ATOM 755 O O . ILE A 1 89 ? -7.979 -2.544 13.062 1.00 94.00 89 ILE A O 1
ATOM 759 N N . PRO A 1 90 ? -8.115 -4.193 11.542 1.00 94.44 90 PRO A N 1
ATOM 760 C CA . PRO A 1 90 ? -9.371 -4.707 12.087 1.00 94.44 90 PRO A CA 1
ATOM 761 C C . PRO A 1 90 ? -9.245 -5.182 13.541 1.00 94.44 90 PRO A C 1
ATOM 763 O O . PRO A 1 90 ? -10.198 -5.033 14.302 1.00 94.44 90 PRO A O 1
ATOM 766 N N . GLN A 1 91 ? -8.081 -5.694 13.957 1.00 92.62 91 GLN A N 1
ATOM 767 C CA . GLN A 1 91 ? -7.858 -6.105 15.349 1.00 92.62 91 GLN A CA 1
ATOM 768 C C . GLN A 1 91 ? -7.845 -4.897 16.293 1.00 92.62 91 GLN A C 1
ATOM 770 O O . GLN A 1 91 ? -8.462 -4.931 17.358 1.00 92.62 91 GLN A O 1
ATOM 775 N N . ILE A 1 92 ? -7.190 -3.803 15.890 1.00 92.12 92 ILE A N 1
ATOM 776 C CA . ILE A 1 92 ? -7.154 -2.560 16.673 1.00 92.12 92 ILE A CA 1
ATOM 777 C C . ILE A 1 92 ? -8.559 -1.947 16.754 1.00 92.12 92 ILE A C 1
ATOM 779 O O . ILE A 1 92 ? -8.996 -1.566 17.839 1.00 92.12 92 ILE A O 1
ATOM 783 N N . THR A 1 93 ? -9.302 -1.916 15.641 1.00 93.00 93 THR A N 1
ATOM 784 C CA . THR A 1 93 ? -10.687 -1.419 15.614 1.00 93.00 93 THR A CA 1
ATOM 785 C C . THR A 1 93 ? -11.603 -2.226 16.534 1.00 93.00 93 THR A C 1
ATOM 787 O O . THR A 1 93 ? -12.348 -1.642 17.314 1.00 93.00 93 THR A O 1
ATOM 790 N N . GLN A 1 94 ? -11.519 -3.560 16.505 1.00 94.00 94 GLN A N 1
ATOM 791 C CA . GLN A 1 94 ? -12.290 -4.417 17.413 1.00 94.00 94 GLN A CA 1
ATOM 792 C C . GLN A 1 94 ? -11.918 -4.187 18.882 1.00 94.00 94 GLN A C 1
ATOM 794 O O . GLN A 1 94 ? -12.794 -4.155 19.743 1.00 94.00 94 GLN A O 1
ATOM 799 N N . THR A 1 95 ? -10.632 -3.985 19.173 1.00 92.31 95 THR A N 1
ATOM 800 C CA . THR A 1 95 ? -10.166 -3.707 20.540 1.00 92.31 95 THR A CA 1
ATOM 801 C C . THR A 1 95 ? -10.742 -2.385 21.062 1.00 92.31 95 THR A C 1
ATOM 803 O O . THR A 1 95 ? -11.205 -2.324 22.200 1.00 92.31 95 THR A O 1
ATOM 806 N N . LEU A 1 96 ? -10.801 -1.347 20.220 1.00 93.00 96 LEU A N 1
ATOM 807 C CA . LEU A 1 96 ? -11.461 -0.077 20.547 1.00 93.00 96 LEU A CA 1
ATOM 808 C C . LEU A 1 96 ? -12.966 -0.242 20.796 1.00 93.00 96 LEU A C 1
ATOM 810 O O . LEU A 1 96 ? -13.491 0.334 21.749 1.00 93.00 96 LEU A O 1
ATOM 814 N N . GLU A 1 97 ? -13.656 -1.045 19.984 1.00 91.38 97 GLU A N 1
ATOM 815 C CA . GLU A 1 97 ? -15.087 -1.334 20.154 1.00 91.38 97 GLU A CA 1
ATOM 816 C C . GLU A 1 97 ? -15.363 -1.979 21.525 1.00 91.38 97 GLU A C 1
ATOM 818 O O . GLU A 1 97 ? -16.264 -1.560 22.257 1.00 91.38 97 GLU A O 1
ATOM 823 N N . ILE A 1 98 ? -14.531 -2.950 21.922 1.00 90.12 98 ILE A N 1
ATOM 824 C CA . ILE A 1 98 ? -14.613 -3.610 23.233 1.00 90.12 98 ILE A CA 1
ATOM 825 C C . ILE A 1 98 ? -14.432 -2.590 24.363 1.00 90.12 98 ILE A C 1
ATOM 827 O O . ILE A 1 98 ? -15.243 -2.560 25.292 1.00 90.12 98 ILE A O 1
ATOM 831 N N . LEU A 1 99 ? -13.416 -1.726 24.277 1.00 88.50 99 LEU A N 1
ATOM 832 C CA . LEU A 1 99 ? -13.168 -0.701 25.294 1.00 88.50 99 LEU A CA 1
ATOM 833 C C . LEU A 1 99 ? -14.325 0.300 25.401 1.00 88.50 99 LEU A C 1
ATOM 835 O O . LEU A 1 99 ? -14.751 0.622 26.509 1.00 88.50 99 LEU A O 1
ATOM 839 N N . ARG A 1 100 ? -14.899 0.738 24.273 1.00 87.81 100 ARG A N 1
ATOM 840 C CA . ARG A 1 100 ? -16.083 1.617 24.254 1.00 87.81 100 ARG A CA 1
ATOM 841 C C . ARG A 1 100 ? -17.303 0.951 24.890 1.00 87.81 100 ARG A C 1
ATOM 843 O O . ARG A 1 100 ? -18.036 1.580 25.655 1.00 87.81 100 ARG A O 1
ATOM 850 N N . HIS A 1 101 ? -17.514 -0.340 24.635 1.00 86.75 101 HIS A N 1
ATOM 851 C CA . HIS A 1 101 ? -18.580 -1.100 25.288 1.00 86.75 101 HIS A CA 1
ATOM 852 C C . HIS A 1 101 ? -18.369 -1.242 26.799 1.00 86.75 101 HIS A C 1
ATOM 854 O O . HIS A 1 101 ? -19.338 -1.146 27.558 1.00 86.75 101 HIS A O 1
ATOM 860 N N . MET A 1 102 ? -17.130 -1.462 27.244 1.00 82.12 102 MET A N 1
ATOM 861 C CA . MET A 1 102 ? -16.792 -1.530 28.668 1.00 82.12 102 MET A CA 1
ATOM 862 C C . MET A 1 102 ? -17.027 -0.188 29.364 1.00 82.12 102 MET A C 1
ATOM 864 O O . MET A 1 102 ? -17.670 -0.164 30.412 1.00 82.12 102 MET A O 1
ATOM 868 N N . GLN A 1 103 ? -16.609 0.919 28.748 1.00 82.06 103 GLN A N 1
ATOM 869 C CA . GLN A 1 103 ? -16.820 2.276 29.257 1.00 82.06 103 GLN A CA 1
ATOM 870 C C . GLN A 1 103 ? -18.313 2.591 29.429 1.00 82.06 103 GLN A C 1
ATOM 872 O O . GLN A 1 103 ? -18.740 3.040 30.490 1.00 82.06 103 GLN A O 1
ATOM 877 N N . LYS A 1 104 ? -19.148 2.254 28.435 1.00 82.31 104 LYS A N 1
ATOM 878 C CA . LYS A 1 104 ? -20.604 2.468 28.500 1.00 82.31 104 LYS A CA 1
ATOM 879 C C . LYS A 1 104 ? -21.276 1.704 29.648 1.00 82.31 104 LYS A C 1
ATOM 881 O O . LYS A 1 104 ? -22.247 2.193 30.216 1.00 82.31 104 LYS A O 1
ATOM 886 N N . LYS A 1 105 ? -20.784 0.506 29.983 1.00 78.31 105 LYS A N 1
ATOM 887 C CA . LYS A 1 105 ? -21.303 -0.301 31.104 1.00 78.31 105 LYS A CA 1
ATOM 888 C C . LYS A 1 105 ? -20.770 0.171 32.461 1.00 78.31 105 LYS A C 1
ATOM 890 O O . LYS A 1 105 ? -21.505 0.112 33.443 1.00 78.31 105 LYS A O 1
ATOM 895 N N . LYS A 1 106 ? -19.514 0.627 32.514 1.00 66.50 106 LYS A N 1
ATOM 896 C CA . LYS A 1 106 ? -18.846 1.104 33.734 1.00 66.50 106 LYS A CA 1
ATOM 897 C C . LYS A 1 106 ? -19.141 2.561 34.088 1.00 66.50 106 LYS A C 1
ATOM 899 O O . LYS A 1 106 ? -18.915 2.929 35.228 1.00 66.50 106 LYS A O 1
ATOM 904 N N . ALA A 1 107 ? -19.715 3.363 33.191 1.00 58.72 107 ALA A N 1
ATOM 905 C CA . ALA A 1 107 ? -20.104 4.752 33.472 1.00 58.72 107 ALA A CA 1
ATOM 906 C C . ALA A 1 107 ? -21.084 4.916 34.662 1.00 58.72 107 ALA A C 1
ATOM 908 O O . ALA A 1 107 ? -21.230 6.018 35.182 1.00 58.72 107 ALA A O 1
ATOM 909 N N . ASN A 1 108 ? -21.716 3.832 35.136 1.00 56.47 108 ASN A N 1
ATOM 910 C CA . ASN A 1 108 ? -22.501 3.807 36.379 1.00 56.47 108 ASN A CA 1
ATOM 911 C C . ASN A 1 108 ? -21.654 3.715 37.667 1.00 56.47 108 ASN A C 1
ATOM 913 O O . ASN A 1 108 ? -22.202 3.828 38.761 1.00 56.47 108 ASN A O 1
ATOM 917 N N . VAL A 1 109 ? -20.341 3.496 37.559 1.00 55.94 109 VAL A N 1
ATOM 918 C CA . VAL A 1 109 ? -19.382 3.421 38.666 1.00 55.94 109 VAL A CA 1
ATOM 919 C C . VAL A 1 109 ? -18.260 4.410 38.353 1.00 55.94 109 VAL A C 1
ATOM 921 O O . VAL A 1 109 ? -17.311 4.131 37.633 1.00 55.94 109 VAL A O 1
ATOM 924 N N . MET A 1 110 ? -18.463 5.628 38.833 1.00 50.84 110 MET A N 1
ATOM 925 C CA . MET A 1 110 ? -17.618 6.808 38.686 1.00 50.84 110 MET A CA 1
ATOM 926 C C . MET A 1 110 ? -16.161 6.523 39.106 1.00 50.84 110 MET A C 1
ATOM 928 O O . MET A 1 110 ? -15.920 6.426 40.303 1.00 50.84 110 MET A O 1
ATOM 932 N N . LEU A 1 111 ? -15.245 6.358 38.133 1.00 53.66 111 LEU A N 1
ATOM 933 C CA . LEU A 1 111 ? -13.763 6.484 38.165 1.00 53.66 111 LEU A CA 1
ATOM 934 C C . LEU A 1 111 ? -13.149 5.538 37.113 1.00 53.66 111 LEU A C 1
ATOM 936 O O . LEU A 1 111 ? -13.205 4.335 37.326 1.00 53.66 111 LEU A O 1
ATOM 940 N N . GLU A 1 112 ? -12.534 6.037 36.032 1.00 58.75 112 GLU A N 1
ATOM 941 C CA . GLU A 1 112 ? -11.436 5.324 35.331 1.00 58.75 112 GLU A CA 1
ATOM 942 C C . GLU A 1 112 ? -10.825 6.206 34.217 1.00 58.75 112 GLU A C 1
ATOM 944 O O . GLU A 1 112 ? -11.256 6.163 33.068 1.00 58.75 112 GLU A O 1
ATOM 949 N N . TYR A 1 113 ? -9.792 6.992 34.555 1.00 66.25 113 TYR A N 1
ATOM 950 C CA . TYR A 1 113 ? -8.926 7.675 33.572 1.00 66.25 113 TYR A CA 1
ATOM 951 C C . TYR A 1 113 ? -8.155 6.665 32.693 1.00 66.25 113 TYR A C 1
ATOM 953 O O . TYR A 1 113 ? -7.845 6.943 31.537 1.00 66.25 113 TYR A O 1
ATOM 961 N N . ASP A 1 114 ? -7.924 5.452 33.206 1.00 78.50 114 ASP A N 1
ATOM 962 C CA . ASP A 1 114 ? -7.134 4.409 32.543 1.00 78.50 114 ASP A CA 1
ATOM 963 C C . ASP A 1 114 ? -7.778 3.884 31.242 1.00 78.50 114 ASP A C 1
ATOM 965 O O . ASP A 1 114 ? -7.073 3.486 30.312 1.00 78.50 114 ASP A O 1
ATOM 969 N N . ILE A 1 115 ? -9.117 3.888 31.140 1.00 82.19 115 ILE A N 1
ATOM 970 C CA . ILE A 1 115 ? -9.817 3.463 29.912 1.00 82.19 115 ILE A CA 1
ATOM 971 C C . ILE A 1 115 ? -9.700 4.532 28.823 1.00 82.19 115 ILE A C 1
ATOM 973 O O . ILE A 1 115 ? -9.481 4.191 27.657 1.00 82.19 115 ILE A O 1
ATOM 977 N N . ASP A 1 116 ? -9.824 5.805 29.197 1.00 84.88 116 ASP A N 1
ATOM 978 C CA . ASP A 1 116 ? -9.749 6.926 28.259 1.00 84.88 116 ASP A CA 1
ATOM 979 C C . ASP A 1 116 ? -8.330 7.054 27.676 1.00 84.88 116 ASP A C 1
ATOM 981 O O . ASP A 1 116 ? -8.161 7.227 26.467 1.00 84.88 116 ASP A O 1
ATOM 985 N N . GLU A 1 117 ? -7.293 6.865 28.501 1.00 87.62 117 GLU A N 1
ATOM 986 C CA . GLU A 1 117 ? -5.899 6.822 28.040 1.00 8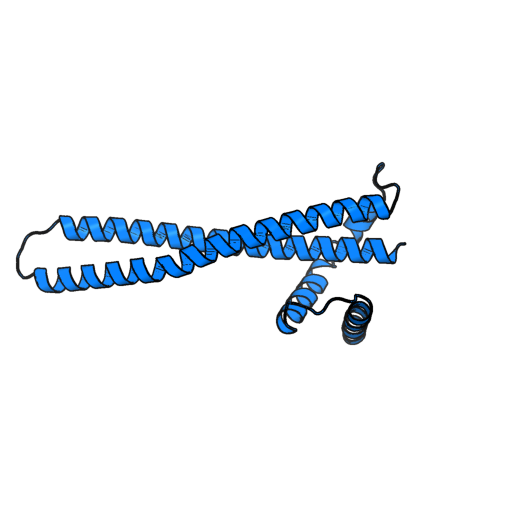7.62 117 GLU A CA 1
ATOM 987 C C . GLU A 1 117 ? -5.634 5.645 27.087 1.00 87.62 117 GLU A C 1
ATOM 989 O O . GLU A 1 117 ? -4.998 5.816 26.039 1.00 87.62 117 GLU A O 1
ATOM 994 N N . ALA A 1 118 ? -6.159 4.455 27.402 1.00 88.38 118 ALA A N 1
ATOM 995 C CA . ALA A 1 118 ? -6.037 3.283 26.538 1.00 88.38 118 ALA A CA 1
ATOM 996 C C . ALA A 1 118 ? -6.734 3.489 25.182 1.00 88.38 118 ALA A C 1
ATOM 998 O O . ALA A 1 118 ? -6.183 3.112 24.141 1.00 88.38 118 ALA A O 1
ATOM 999 N N . GLN A 1 119 ? -7.916 4.116 25.171 1.00 90.25 119 GLN A N 1
ATOM 1000 C CA . GLN A 1 119 ? -8.614 4.487 23.939 1.00 90.25 119 GLN A CA 1
ATOM 1001 C C . GLN A 1 119 ? -7.798 5.480 23.111 1.00 90.25 119 GLN A C 1
ATOM 1003 O O . GLN A 1 119 ? -7.562 5.223 21.930 1.00 90.25 119 GLN A O 1
ATOM 1008 N N . ALA A 1 120 ? -7.306 6.560 23.721 1.00 91.56 120 ALA A N 1
ATOM 1009 C CA . ALA A 1 120 ? -6.510 7.570 23.028 1.00 91.56 120 ALA A CA 1
ATOM 1010 C C . ALA A 1 120 ? -5.233 6.974 22.404 1.00 91.56 120 ALA A C 1
ATOM 1012 O O . ALA A 1 120 ? -4.874 7.286 21.263 1.00 91.56 120 ALA A O 1
ATOM 1013 N N . LEU A 1 121 ? -4.559 6.065 23.118 1.00 91.88 121 LEU A N 1
ATOM 1014 C CA . LEU A 1 121 ? -3.384 5.360 22.606 1.00 91.88 121 LEU A CA 1
ATOM 1015 C C . LEU A 1 121 ? -3.728 4.469 21.405 1.00 91.88 121 LEU A C 1
ATOM 1017 O O . LEU A 1 121 ? -3.021 4.484 20.393 1.00 91.88 121 LEU A O 1
ATOM 1021 N N . LEU A 1 122 ? -4.809 3.693 21.498 1.00 92.38 122 LEU A N 1
ATOM 1022 C CA . LEU A 1 122 ? -5.246 2.807 20.420 1.00 92.38 122 LEU A CA 1
ATOM 1023 C C . LEU A 1 122 ? -5.740 3.586 19.194 1.00 92.38 122 LEU A C 1
ATOM 1025 O O . LEU A 1 122 ? -5.439 3.184 18.072 1.00 92.38 122 LEU A O 1
ATOM 1029 N N . GLU A 1 123 ? -6.415 4.721 19.379 1.00 94.56 123 GLU A N 1
ATOM 1030 C CA . GLU A 1 123 ? -6.816 5.620 18.289 1.00 94.56 123 GLU A CA 1
ATOM 1031 C C . GLU A 1 123 ? -5.600 6.229 17.578 1.00 94.56 123 GLU A C 1
ATOM 1033 O O . GLU A 1 123 ? -5.550 6.256 16.344 1.00 94.56 123 GLU A O 1
ATOM 1038 N N . LYS A 1 124 ? -4.563 6.630 18.325 1.00 96.00 124 LYS A N 1
ATOM 1039 C CA . LYS A 1 124 ? -3.287 7.086 17.747 1.00 96.00 124 LYS A CA 1
ATOM 1040 C C . LYS A 1 124 ? -2.572 5.978 16.966 1.00 96.00 124 LYS A C 1
ATOM 1042 O O . LYS A 1 124 ? -2.013 6.227 15.893 1.00 96.00 124 LYS A O 1
ATOM 1047 N N . ASN A 1 125 ? -2.577 4.753 17.484 1.00 94.75 125 ASN A N 1
ATOM 1048 C CA . ASN A 1 125 ? -1.982 3.610 16.793 1.00 94.75 125 ASN A CA 1
ATOM 1049 C C . ASN A 1 125 ? -2.757 3.266 15.515 1.00 94.75 125 ASN A C 1
ATOM 1051 O O . ASN A 1 125 ? -2.140 3.011 14.480 1.00 94.75 125 ASN A O 1
ATOM 1055 N N . LEU A 1 126 ? -4.092 3.322 15.559 1.00 94.62 126 LEU A N 1
ATOM 1056 C CA . LEU A 1 126 ? -4.960 3.112 14.402 1.00 94.62 126 LEU A CA 1
ATOM 1057 C C . LEU A 1 126 ? -4.705 4.163 13.321 1.00 94.62 126 LEU A C 1
ATOM 1059 O O . LEU A 1 126 ? -4.531 3.802 12.155 1.00 94.62 126 LEU A O 1
ATOM 1063 N N . SER A 1 127 ? -4.648 5.446 13.687 1.00 95.38 127 SER A N 1
ATOM 1064 C CA . SER A 1 127 ? -4.400 6.526 12.725 1.00 95.38 127 SER A CA 1
ATOM 1065 C C . SER A 1 127 ? -3.018 6.399 12.083 1.00 95.38 127 SER A C 1
ATOM 1067 O O . SER A 1 127 ? -2.885 6.523 10.867 1.00 95.38 127 SER A O 1
ATOM 1069 N N . THR A 1 128 ? -1.999 6.041 12.867 1.00 95.88 128 THR A N 1
ATOM 1070 C CA . THR A 1 128 ? -0.643 5.790 12.362 1.00 95.88 128 THR A CA 1
ATOM 1071 C C . THR A 1 128 ? -0.609 4.597 11.406 1.00 95.88 128 THR A C 1
ATOM 1073 O O . THR A 1 128 ? -0.042 4.699 10.321 1.00 95.88 128 THR A O 1
ATOM 1076 N N . ALA A 1 129 ? -1.236 3.476 11.774 1.00 94.69 129 ALA A N 1
ATOM 1077 C CA . ALA A 1 129 ? -1.305 2.286 10.928 1.00 94.69 129 ALA A CA 1
ATOM 1078 C C . ALA A 1 129 ? -2.066 2.548 9.618 1.00 94.69 129 ALA A C 1
ATOM 1080 O O . ALA A 1 129 ? -1.643 2.076 8.565 1.00 94.69 129 ALA A O 1
ATOM 1081 N N . SER A 1 130 ? -3.146 3.331 9.677 1.00 94.62 130 SER A N 1
ATOM 1082 C CA . SER A 1 130 ? -3.953 3.701 8.507 1.00 94.62 130 SER A CA 1
ATOM 1083 C C . SER A 1 130 ? -3.188 4.632 7.567 1.00 94.62 130 SER A C 1
ATOM 1085 O O . SER A 1 130 ? -3.154 4.387 6.367 1.00 94.62 130 SER A O 1
ATOM 1087 N N . ARG A 1 131 ? -2.486 5.635 8.108 1.00 95.69 131 ARG A N 1
ATOM 1088 C CA . ARG A 1 131 ? -1.637 6.533 7.314 1.00 95.69 131 ARG A CA 1
ATOM 1089 C C . ARG A 1 131 ? -0.467 5.793 6.665 1.00 95.69 131 ARG A C 1
ATOM 1091 O O . ARG A 1 131 ? -0.172 6.005 5.498 1.00 95.69 131 ARG A O 1
ATOM 1098 N N . ASN A 1 132 ? 0.170 4.878 7.398 1.00 95.69 132 ASN A N 1
ATOM 1099 C CA . ASN A 1 132 ? 1.225 4.031 6.840 1.00 95.69 132 ASN A CA 1
ATOM 1100 C C . ASN A 1 132 ? 0.696 3.125 5.724 1.00 95.69 132 ASN A C 1
ATOM 1102 O O . ASN A 1 132 ? 1.419 2.847 4.772 1.00 95.69 132 ASN A O 1
ATOM 1106 N N . LEU A 1 133 ? -0.542 2.636 5.852 1.00 94.88 133 LEU A N 1
ATOM 1107 C CA . LEU A 1 133 ? -1.176 1.860 4.799 1.00 94.88 133 LEU A CA 1
ATOM 1108 C C . LEU A 1 133 ? -1.348 2.714 3.541 1.00 94.88 133 LEU A C 1
ATOM 1110 O O . LEU A 1 133 ? -0.895 2.268 2.498 1.00 94.88 133 LEU A O 1
ATOM 1114 N N . GLU A 1 134 ? -1.918 3.915 3.656 1.00 94.38 134 GLU A N 1
ATOM 1115 C CA . GLU A 1 134 ? -2.102 4.867 2.547 1.00 94.38 134 GLU A CA 1
ATOM 1116 C C . GLU A 1 134 ? -0.783 5.162 1.820 1.00 94.38 134 GLU A C 1
ATOM 1118 O O . GLU A 1 134 ? -0.678 4.906 0.625 1.00 94.38 134 GLU A O 1
ATOM 1123 N N . THR A 1 135 ? 0.271 5.545 2.550 1.00 93.69 135 THR A N 1
ATOM 1124 C CA . THR A 1 135 ? 1.597 5.793 1.952 1.00 93.69 135 THR A CA 1
ATOM 1125 C C . THR A 1 135 ? 2.144 4.566 1.210 1.00 93.69 135 THR A C 1
ATOM 1127 O O . THR A 1 135 ? 2.726 4.694 0.138 1.00 93.69 135 THR A O 1
ATOM 1130 N N . LEU A 1 136 ? 1.930 3.354 1.738 1.00 93.06 136 LEU A N 1
ATOM 1131 C CA . LEU A 1 136 ? 2.330 2.126 1.043 1.00 93.06 136 LEU A CA 1
ATOM 1132 C C . LEU A 1 136 ? 1.486 1.843 -0.206 1.00 93.06 136 LEU A C 1
ATOM 1134 O O . LEU A 1 136 ? 1.964 1.151 -1.104 1.00 93.06 136 LEU A O 1
ATOM 1138 N N . GLU A 1 137 ? 0.224 2.279 -0.254 1.00 89.62 137 GLU A N 1
ATOM 1139 C CA . GLU A 1 137 ? -0.594 2.167 -1.465 1.00 89.62 137 GLU A CA 1
ATOM 1140 C C . GLU A 1 137 ? -0.061 3.101 -2.557 1.00 89.62 137 GLU A C 1
ATOM 1142 O O . GLU A 1 137 ? 0.131 2.630 -3.679 1.00 89.62 137 GLU A O 1
ATOM 1147 N N . ASP A 1 138 ? 0.305 4.333 -2.202 1.00 88.50 138 ASP A N 1
ATOM 1148 C CA . ASP A 1 138 ? 0.915 5.303 -3.119 1.00 88.50 138 ASP A CA 1
ATOM 1149 C C . ASP A 1 138 ? 2.275 4.824 -3.655 1.00 88.50 138 ASP A C 1
ATOM 1151 O O . ASP A 1 138 ? 2.512 4.842 -4.865 1.00 88.50 138 ASP A O 1
ATOM 1155 N N . ASP A 1 139 ? 3.154 4.314 -2.783 1.00 90.50 139 ASP A N 1
ATOM 1156 C CA . ASP A 1 139 ? 4.458 3.767 -3.185 1.00 90.50 139 ASP A CA 1
ATOM 1157 C C . ASP A 1 139 ? 4.305 2.582 -4.160 1.00 90.50 139 ASP A C 1
ATOM 1159 O O . ASP A 1 139 ? 5.073 2.429 -5.116 1.00 90.50 139 ASP A O 1
ATOM 1163 N N . LEU A 1 140 ? 3.307 1.720 -3.930 1.00 84.75 140 LEU A N 1
ATOM 1164 C CA . LEU A 1 140 ? 3.006 0.594 -4.816 1.00 84.75 140 LEU A CA 1
ATOM 1165 C C . LEU A 1 140 ? 2.462 1.061 -6.167 1.00 84.75 140 LEU A C 1
ATOM 1167 O O . LEU A 1 140 ? 2.797 0.467 -7.193 1.00 84.75 140 LEU A O 1
ATOM 1171 N N . ASP A 1 141 ? 1.634 2.100 -6.187 1.00 83.81 141 ASP A N 1
ATOM 1172 C CA . ASP A 1 141 ? 1.108 2.662 -7.427 1.00 83.81 141 ASP A CA 1
ATOM 1173 C C . ASP A 1 141 ? 2.211 3.348 -8.241 1.00 83.81 141 ASP A C 1
ATOM 1175 O O . ASP A 1 141 ? 2.297 3.113 -9.451 1.00 83.81 141 ASP A O 1
ATOM 1179 N N . PHE A 1 142 ? 3.124 4.066 -7.578 1.00 83.12 142 PHE A N 1
ATOM 1180 C CA . PHE A 1 142 ? 4.334 4.606 -8.197 1.00 83.12 142 PHE A CA 1
ATOM 1181 C C . PHE A 1 142 ? 5.206 3.500 -8.805 1.00 83.12 142 PHE A C 1
ATOM 1183 O O . PHE A 1 142 ? 5.633 3.601 -9.957 1.00 83.12 142 PHE A O 1
ATOM 1190 N N . LEU A 1 143 ? 5.440 2.402 -8.076 1.00 82.44 143 LEU A N 1
ATOM 1191 C CA . LEU A 1 143 ? 6.211 1.268 -8.596 1.00 82.44 143 LEU A CA 1
ATOM 1192 C C . LEU A 1 143 ? 5.565 0.626 -9.824 1.00 82.44 143 LEU A C 1
ATOM 1194 O O . LEU A 1 143 ? 6.279 0.259 -10.756 1.00 82.44 143 LEU A O 1
ATOM 1198 N N . ARG A 1 144 ? 4.232 0.510 -9.869 1.00 81.94 144 ARG A N 1
ATOM 1199 C CA . ARG A 1 144 ? 3.523 -0.003 -11.057 1.00 81.94 144 ARG A CA 1
ATOM 1200 C C . ARG A 1 144 ? 3.725 0.882 -12.282 1.00 81.94 144 ARG A C 1
ATOM 1202 O O . ARG A 1 144 ? 3.810 0.362 -13.399 1.00 81.94 144 ARG A O 1
ATOM 1209 N N . ASP A 1 145 ? 3.811 2.193 -12.083 1.00 79.25 145 ASP A N 1
ATOM 1210 C CA . ASP A 1 145 ? 4.131 3.128 -13.160 1.00 79.25 145 ASP A CA 1
ATOM 1211 C C . ASP A 1 145 ? 5.576 2.952 -13.628 1.00 79.25 145 ASP A C 1
ATOM 1213 O O . ASP A 1 145 ? 5.802 2.797 -14.827 1.00 79.25 145 ASP A O 1
ATOM 1217 N N . GLN A 1 146 ? 6.537 2.829 -12.7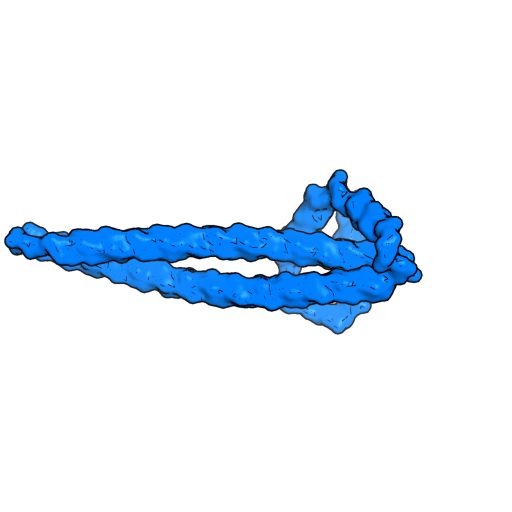05 1.00 77.81 146 GLN A N 1
ATOM 1218 C CA . GLN A 1 146 ? 7.936 2.551 -13.058 1.00 77.81 146 GLN A CA 1
ATOM 1219 C C . GLN A 1 146 ? 8.095 1.239 -13.834 1.00 77.81 146 GLN A C 1
ATOM 1221 O O . GLN A 1 146 ? 8.769 1.208 -14.860 1.00 77.81 146 GLN A O 1
ATOM 1226 N N . PHE A 1 147 ? 7.413 0.174 -13.410 1.00 78.81 147 PHE A N 1
ATOM 1227 C CA . PHE A 1 147 ? 7.377 -1.087 -14.146 1.00 78.81 147 PHE A CA 1
ATOM 1228 C C . PHE A 1 147 ? 6.879 -0.931 -15.576 1.00 78.81 147 PHE A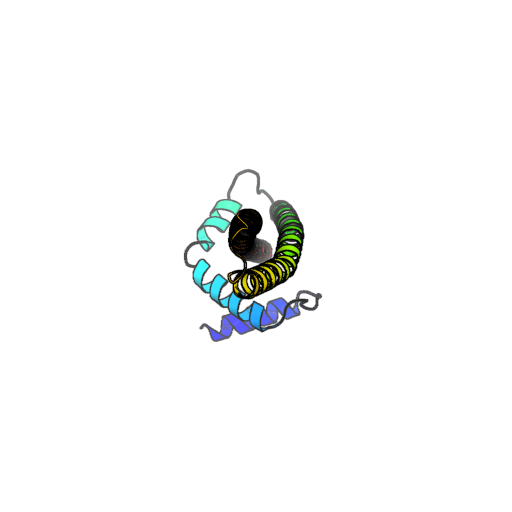 C 1
ATOM 1230 O O . PHE A 1 147 ? 7.457 -1.497 -16.501 1.00 78.81 147 PHE A O 1
ATOM 1237 N N . THR A 1 148 ? 5.798 -0.175 -15.752 1.00 78.25 148 THR A N 1
ATOM 1238 C CA . THR A 1 148 ? 5.201 0.053 -17.067 1.00 78.25 148 THR A CA 1
ATOM 1239 C C . THR A 1 148 ? 6.166 0.828 -17.963 1.00 78.25 148 THR A C 1
ATOM 1241 O O . THR A 1 148 ? 6.371 0.433 -19.108 1.00 78.25 148 THR A O 1
ATOM 1244 N N . THR A 1 149 ? 6.829 1.858 -17.433 1.00 76.88 149 THR A N 1
ATOM 1245 C CA . THR A 1 149 ? 7.861 2.615 -18.154 1.00 76.88 149 THR A CA 1
ATOM 1246 C C . THR A 1 149 ? 9.038 1.726 -18.555 1.00 76.88 149 THR A C 1
ATOM 1248 O O . THR A 1 149 ? 9.436 1.732 -19.716 1.00 76.88 149 THR A O 1
ATOM 1251 N N . THR A 1 150 ? 9.570 0.908 -17.639 1.00 78.62 150 THR A N 1
ATOM 1252 C CA . THR A 1 150 ? 10.678 -0.009 -17.950 1.00 78.62 150 THR A CA 1
ATOM 1253 C C . THR A 1 150 ? 10.284 -1.039 -19.007 1.00 78.62 150 THR A C 1
ATOM 1255 O O . THR A 1 150 ? 11.068 -1.297 -19.916 1.00 78.62 150 THR A O 1
ATOM 1258 N N . GLU A 1 151 ? 9.076 -1.604 -18.939 1.00 77.19 151 GLU A N 1
ATOM 1259 C CA . GLU A 1 151 ? 8.590 -2.536 -19.961 1.00 77.19 151 GLU A CA 1
ATOM 1260 C C . GLU A 1 151 ? 8.484 -1.877 -21.336 1.00 77.19 151 GLU A C 1
ATOM 1262 O O . GLU A 1 151 ? 8.945 -2.457 -22.315 1.00 77.19 151 GLU A O 1
ATOM 1267 N N . VAL A 1 152 ? 7.939 -0.660 -21.419 1.00 73.81 152 VAL A N 1
ATOM 1268 C CA . VAL A 1 152 ? 7.873 0.089 -22.683 1.00 73.81 152 VAL A CA 1
ATOM 1269 C C . VAL A 1 152 ? 9.276 0.358 -23.229 1.00 73.81 152 VAL A C 1
ATOM 1271 O O . VAL A 1 152 ? 9.521 0.100 -24.407 1.00 73.81 152 VAL A O 1
ATOM 1274 N N . SER A 1 153 ? 10.222 0.774 -22.383 1.00 75.56 153 SER A N 1
ATOM 1275 C CA . SER A 1 153 ? 11.619 0.977 -22.784 1.00 75.5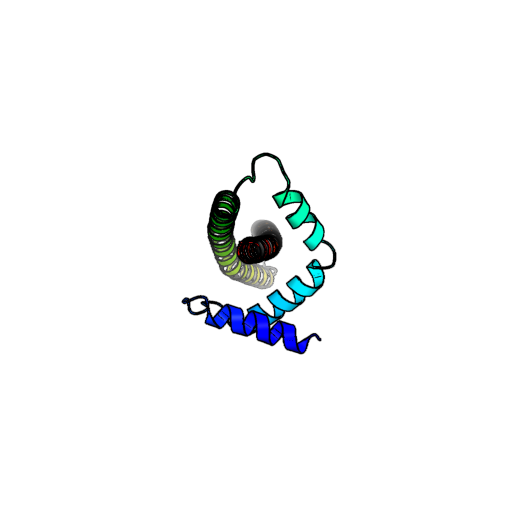6 153 SER A CA 1
ATOM 1276 C C . SER A 1 153 ? 12.268 -0.307 -23.304 1.00 75.56 153 SER A C 1
ATOM 1278 O O . SER A 1 153 ? 12.970 -0.267 -24.313 1.00 75.56 153 SER A O 1
ATOM 1280 N N . ILE A 1 154 ? 12.015 -1.457 -22.665 1.00 79.25 154 ILE A N 1
ATOM 1281 C CA . ILE A 1 154 ? 12.500 -2.765 -23.135 1.00 79.25 154 ILE A CA 1
ATOM 1282 C C . ILE A 1 154 ? 11.900 -3.085 -24.506 1.00 79.25 154 ILE A C 1
ATOM 1284 O O . ILE A 1 154 ? 12.642 -3.426 -25.425 1.00 79.25 154 ILE A O 1
ATOM 1288 N N . LEU A 1 155 ? 10.581 -2.935 -24.667 1.00 76.62 155 LEU A N 1
ATOM 1289 C CA . LEU A 1 155 ? 9.888 -3.177 -25.935 1.00 76.62 155 LEU A CA 1
ATOM 1290 C C . LEU A 1 155 ? 10.460 -2.305 -27.056 1.00 76.62 155 LEU A C 1
ATOM 1292 O O . LEU A 1 155 ? 10.799 -2.823 -28.117 1.00 76.62 155 LEU A O 1
ATOM 1296 N N . GLN A 1 156 ? 10.629 -1.005 -26.814 1.00 71.12 156 GLN A N 1
ATOM 1297 C CA . GLN A 1 156 ? 11.194 -0.072 -27.789 1.00 71.12 156 GLN A CA 1
ATOM 1298 C C . GLN A 1 156 ? 12.630 -0.446 -28.164 1.00 71.12 156 GLN A C 1
ATOM 1300 O O . GLN A 1 156 ? 12.976 -0.436 -29.344 1.00 71.12 156 GLN A O 1
ATOM 1305 N N . CYS A 1 157 ? 13.444 -0.839 -27.185 1.00 70.44 157 CYS A N 1
ATOM 1306 C CA . CYS A 1 157 ? 14.820 -1.273 -27.401 1.00 70.44 157 CYS A CA 1
ATOM 1307 C C . CYS A 1 157 ? 14.893 -2.580 -28.219 1.00 70.44 157 CYS A C 1
ATOM 1309 O O . CYS A 1 157 ? 15.729 -2.701 -29.110 1.00 70.44 157 CYS A O 1
ATOM 1311 N N . CYS A 1 158 ? 13.975 -3.528 -27.990 1.00 72.50 158 CYS A N 1
ATOM 1312 C CA . CYS A 1 158 ? 13.871 -4.766 -28.770 1.00 72.50 158 CYS A CA 1
ATOM 1313 C C . CYS A 1 158 ? 13.369 -4.556 -30.207 1.00 72.50 158 CYS A C 1
ATOM 1315 O O . CYS A 1 158 ? 13.705 -5.357 -31.071 1.00 72.50 158 CYS A O 1
ATOM 1317 N N . LEU A 1 159 ? 12.561 -3.523 -30.466 1.00 69.19 159 LEU A N 1
ATOM 1318 C CA . LEU A 1 159 ? 12.035 -3.212 -31.805 1.00 69.19 159 LEU A CA 1
ATOM 1319 C C . LEU A 1 159 ? 13.051 -2.497 -32.706 1.00 69.19 159 LEU A C 1
ATOM 1321 O O . LEU A 1 159 ? 12.919 -2.555 -33.924 1.00 69.19 159 LEU A O 1
ATOM 1325 N N . HIS A 1 160 ? 14.037 -1.817 -32.116 1.00 61.06 160 HIS A N 1
ATOM 1326 C CA . HIS A 1 160 ? 15.108 -1.113 -32.834 1.00 61.06 160 HIS A CA 1
ATOM 1327 C C . HIS A 1 160 ? 16.366 -1.975 -33.056 1.00 61.06 160 HIS A C 1
ATOM 1329 O O . HIS A 1 160 ? 17.373 -1.464 -33.546 1.00 61.06 160 HIS A O 1
ATOM 1335 N N . ARG A 1 161 ? 16.321 -3.258 -32.681 1.00 58.44 161 ARG A N 1
ATOM 1336 C CA . ARG A 1 161 ? 17.377 -4.254 -32.900 1.00 58.44 161 ARG A CA 1
ATOM 1337 C C . ARG A 1 161 ? 17.075 -5.087 -34.140 1.00 58.44 161 ARG A C 1
ATOM 1339 O O . ARG A 1 161 ? 18.040 -5.374 -34.878 1.00 58.44 161 ARG A O 1
#

pLDDT: mean 72.01, std 19.88, range [31.33, 96.0]

Organism: NCBI:txid183150

Sequence (161 aa):
MIFMASLWVFFFFLKIDKPPTFGLRQWSNKFVRILSLNSGSQEDVDFFMKQPGNETADTVLRRLDEQYQKYKYMELNLSQKKLRLKNQIPQITQTLEILRHMQKKKANVMLEYDIDEAQALLEKNLSTASRNLETLEDDLDFLRDQFTTTEVSILQCCLHR

Secondary structure (DSSP, 8-state):
-HHHHHHHHHHHHTTS----SS-HHHHHHHHHHHHHHHHHHHHHHHHHHTSTT--SHHHHHHHHHHHHHHHHHHHHHHHHHHHHHHHHHHHHHHHHHHHHHHHHHHTTS---HHHHHHHHHHHHHHHHHHHHHHHHHHHHHHHHHHHHHHHHHHHHHHHT-

InterPro domains:
  IPR004127 Prefoldin alpha-like [PF02996] (107-153)
  IPR009053 Prefoldin [G3DSA:1.10.287.370] (107-158)
  IPR016655 Prefoldin subunit 3 [PTHR12409] (107-154)